Protein AF-A0A957M4R5-F1 (afdb_monomer_lite)

Radius of gyration: 16.13 Å; chains: 1; bounding box: 40×20×43 Å

Foldseek 3Di:
DDPVVVVVVVVVVVVVLCVVCPPPDPCQQQDDPDPVGHGVVRVVVVVVCCVPPNPVQVVCCVPPPPPDDRD

Secondary structure (DSSP, 8-state):
--HHHHHHHHHHHHHHHHHHTTT--HHHHH--SSSSSPPHHHHHHHHHHIIIIIIHHHHHHHHH-TTSPP-

Sequence (71 aa):
MELEQCVATMQRNAQRIAALVAGVPDEQARWKPDAESWSILEVVNHLLDEEREDFRVRIDYTLHRPGEKWP

Structure (mmCIF, N/CA/C/O backbone):
data_AF-A0A957M4R5-F1
#
_entry.id   AF-A0A957M4R5-F1
#
loop_
_atom_site.group_PDB
_atom_site.id
_atom_site.type_symbol
_atom_site.label_atom_id
_atom_site.label_alt_id
_atom_site.label_comp_id
_atom_site.label_asym_id
_atom_site.label_entity_id
_atom_site.label_seq_id
_atom_site.pdbx_PDB_ins_code
_atom_site.Cartn_x
_atom_site.Cartn_y
_atom_site.Cartn_z
_atom_site.occupancy
_atom_site.B_iso_or_equiv
_atom_site.auth_seq_id
_atom_site.auth_comp_id
_atom_site.auth_asym_id
_atom_site.auth_atom_id
_atom_site.pdbx_PDB_model_num
ATOM 1 N N . MET A 1 1 ? -17.454 11.998 5.319 1.00 63.50 1 MET A N 1
ATOM 2 C CA . MET A 1 1 ? -17.178 10.834 4.454 1.00 63.50 1 MET A CA 1
ATOM 3 C C . MET A 1 1 ? -17.708 9.634 5.202 1.00 63.50 1 MET A C 1
ATOM 5 O O . MET A 1 1 ? -17.312 9.451 6.346 1.00 63.50 1 MET A O 1
ATOM 9 N N . GLU A 1 2 ? -18.647 8.904 4.611 1.00 92.56 2 GLU A N 1
ATOM 10 C CA . GLU A 1 2 ? -19.309 7.778 5.278 1.00 92.56 2 GLU A CA 1
ATOM 11 C C . GLU A 1 2 ? -18.348 6.587 5.411 1.00 92.56 2 GLU A C 1
ATOM 13 O O . GLU A 1 2 ? -17.576 6.315 4.489 1.00 92.56 2 GLU A O 1
ATOM 18 N N . LEU A 1 3 ? -18.389 5.863 6.536 1.00 92.50 3 LEU A N 1
ATOM 19 C CA . LEU A 1 3 ? -17.475 4.743 6.823 1.00 92.50 3 LEU A CA 1
ATOM 20 C C . LEU A 1 3 ? -17.466 3.696 5.698 1.00 92.50 3 LEU A C 1
ATOM 22 O O . LEU A 1 3 ? -16.407 3.248 5.262 1.00 92.50 3 LEU A O 1
ATOM 26 N N . GLU A 1 4 ? -18.642 3.350 5.180 1.00 96.44 4 GLU A N 1
ATOM 27 C CA . GLU A 1 4 ? -18.797 2.399 4.076 1.00 96.44 4 GLU A CA 1
ATOM 28 C C . GLU A 1 4 ? -18.084 2.873 2.802 1.00 96.44 4 GLU A C 1
ATOM 30 O O . GLU A 1 4 ? -17.462 2.080 2.090 1.00 96.44 4 GLU A O 1
ATOM 35 N N . GLN A 1 5 ? -18.103 4.182 2.536 1.00 96.62 5 GLN A N 1
ATOM 36 C CA . GLN A 1 5 ? -17.400 4.772 1.402 1.00 96.62 5 GLN A CA 1
ATOM 37 C C . GLN A 1 5 ? -15.879 4.672 1.574 1.00 96.62 5 GLN A C 1
ATOM 39 O O . GLN A 1 5 ? -15.179 4.387 0.594 1.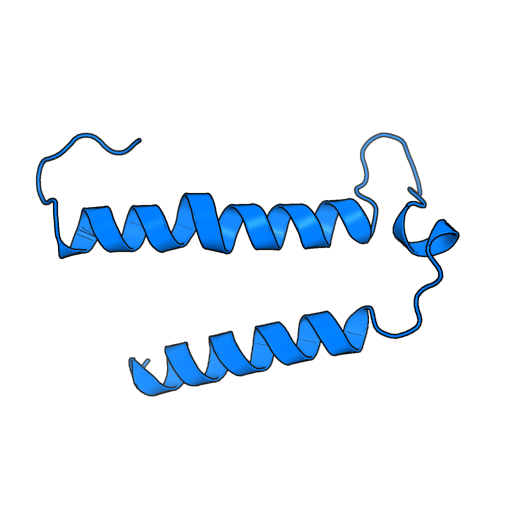00 96.62 5 GLN A O 1
ATOM 44 N N . CYS A 1 6 ? -15.368 4.873 2.794 1.00 94.50 6 CYS A N 1
ATOM 45 C CA . CYS A 1 6 ? -13.952 4.682 3.115 1.00 94.50 6 CYS A CA 1
ATOM 46 C C . CYS A 1 6 ? -13.532 3.238 2.841 1.00 94.50 6 CYS A C 1
ATOM 48 O O . CYS A 1 6 ? -12.613 3.004 2.056 1.00 94.50 6 CYS A O 1
ATOM 50 N N . VAL A 1 7 ? -14.257 2.274 3.420 1.00 94.00 7 VAL A N 1
ATOM 51 C CA . VAL A 1 7 ? -13.966 0.838 3.291 1.00 94.00 7 VAL A CA 1
ATOM 52 C C . VAL A 1 7 ? -13.982 0.413 1.824 1.00 94.00 7 VAL A C 1
ATOM 54 O O . VAL A 1 7 ? -13.020 -0.183 1.338 1.00 94.00 7 VAL A O 1
ATOM 57 N N . ALA A 1 8 ? -15.023 0.793 1.078 1.00 96.62 8 ALA A N 1
ATOM 58 C CA . ALA A 1 8 ? -15.122 0.467 -0.341 1.00 96.62 8 ALA A CA 1
ATOM 59 C C . ALA A 1 8 ? -13.989 1.105 -1.166 1.00 96.62 8 ALA A C 1
ATOM 61 O O . ALA A 1 8 ? -13.534 0.538 -2.161 1.00 96.62 8 ALA A O 1
ATOM 62 N N . THR A 1 9 ? -13.515 2.290 -0.775 1.00 96.06 9 THR A N 1
ATOM 63 C CA . THR A 1 9 ? -12.390 2.957 -1.442 1.00 96.06 9 THR A CA 1
ATOM 64 C C . THR A 1 9 ? -11.068 2.253 -1.158 1.00 96.06 9 THR A C 1
ATOM 66 O O . THR A 1 9 ? -10.320 2.007 -2.103 1.00 96.06 9 THR A O 1
ATOM 69 N N . MET A 1 10 ? -10.806 1.862 0.092 1.00 93.56 10 MET A N 1
ATOM 70 C CA . MET A 1 10 ? -9.603 1.105 0.458 1.00 93.56 10 MET A CA 1
ATOM 71 C C . MET A 1 10 ? -9.544 -0.240 -0.280 1.00 93.56 10 MET A C 1
ATOM 73 O O . MET A 1 10 ? -8.526 -0.558 -0.894 1.00 93.56 10 MET A O 1
ATOM 77 N N . GLN A 1 11 ? -10.663 -0.972 -0.343 1.00 94.69 11 GLN A N 1
ATOM 78 C CA . GLN A 1 11 ? -10.754 -2.228 -1.099 1.00 94.69 11 GLN A CA 1
ATOM 79 C C . GLN A 1 11 ? -10.436 -2.044 -2.590 1.00 94.69 11 GLN A C 1
ATOM 81 O O . GLN A 1 11 ? -9.647 -2.799 -3.162 1.00 94.69 11 GLN A O 1
ATOM 86 N N . ARG A 1 12 ? -11.006 -1.016 -3.233 1.00 97.69 12 ARG A N 1
ATOM 87 C CA . ARG A 1 12 ? -10.710 -0.714 -4.644 1.00 97.69 12 ARG A CA 1
ATOM 88 C C . ARG A 1 12 ? -9.261 -0.290 -4.857 1.00 97.69 12 ARG A C 1
ATOM 90 O O . ARG A 1 12 ? -8.686 -0.613 -5.892 1.00 97.69 12 ARG A O 1
ATOM 97 N N . ASN A 1 13 ? -8.663 0.436 -3.917 1.00 95.75 13 ASN A N 1
ATOM 98 C CA . ASN A 1 13 ? -7.274 0.870 -4.039 1.00 95.75 13 ASN A CA 1
ATOM 99 C C . ASN A 1 13 ? -6.302 -0.314 -3.996 1.00 95.75 13 ASN A C 1
ATOM 101 O O . ASN A 1 13 ? -5.396 -0.353 -4.824 1.00 95.75 13 ASN A O 1
ATOM 105 N N . ALA A 1 14 ? -6.540 -1.317 -3.145 1.00 94.38 14 ALA A N 1
ATOM 106 C CA . ALA A 1 14 ? -5.750 -2.551 -3.151 1.00 94.38 14 ALA A CA 1
ATOM 107 C C . ALA A 1 14 ? -5.780 -3.246 -4.529 1.00 94.38 14 ALA A C 1
ATOM 109 O O . ALA A 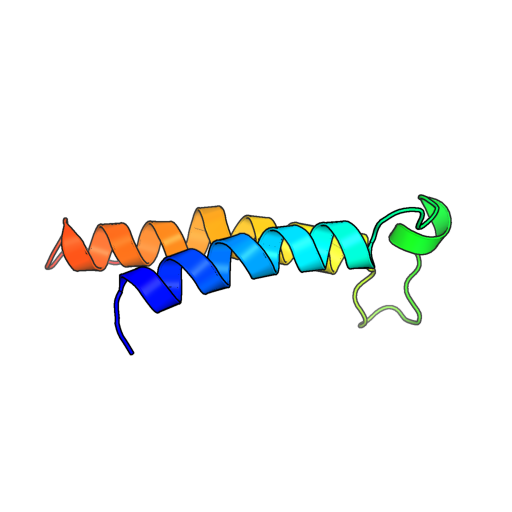1 14 ? -4.741 -3.626 -5.067 1.00 94.38 14 ALA A O 1
ATOM 110 N N . GLN A 1 15 ? -6.961 -3.328 -5.155 1.00 97.31 15 GLN A N 1
ATOM 111 C CA . GLN A 1 15 ? -7.110 -3.882 -6.508 1.00 97.31 15 GLN A CA 1
ATOM 112 C C . GLN A 1 15 ? -6.388 -3.042 -7.572 1.00 97.31 15 GLN A C 1
ATOM 114 O O . GLN A 1 15 ? -5.783 -3.593 -8.488 1.00 97.31 15 GLN A O 1
ATOM 119 N N . ARG A 1 16 ? -6.424 -1.708 -7.455 1.00 97.81 16 ARG A N 1
ATOM 120 C CA . ARG A 1 16 ? -5.713 -0.802 -8.370 1.00 97.81 16 ARG A CA 1
ATOM 121 C C . ARG A 1 16 ? -4.202 -0.958 -8.265 1.00 97.81 16 ARG A C 1
ATOM 123 O O . ARG A 1 16 ? -3.552 -1.010 -9.300 1.00 97.81 16 ARG A O 1
ATOM 130 N N . ILE A 1 17 ? -3.657 -1.065 -7.054 1.00 97.06 17 ILE A N 1
ATOM 131 C CA . ILE A 1 17 ? -2.221 -1.297 -6.845 1.00 97.06 17 ILE A CA 1
ATOM 132 C C . ILE A 1 17 ? -1.813 -2.612 -7.511 1.00 97.06 17 ILE A C 1
ATOM 134 O O . ILE A 1 17 ? -0.878 -2.619 -8.306 1.00 97.06 17 ILE A O 1
ATOM 138 N N . ALA A 1 18 ? -2.569 -3.692 -7.278 1.00 96.75 18 ALA A N 1
ATOM 139 C CA . ALA A 1 18 ? -2.321 -4.981 -7.922 1.00 96.75 18 ALA A CA 1
ATOM 140 C C . ALA A 1 18 ? -2.359 -4.887 -9.458 1.00 96.75 18 ALA A C 1
ATOM 142 O O . ALA A 1 18 ? -1.504 -5.455 -10.130 1.00 96.75 18 ALA A O 1
ATOM 143 N N . ALA A 1 19 ? -3.313 -4.137 -10.019 1.00 98.19 19 ALA A N 1
ATOM 144 C CA . ALA A 1 19 ? -3.410 -3.923 -11.461 1.00 98.19 19 ALA A CA 1
ATOM 145 C C . ALA A 1 19 ? -2.250 -3.083 -12.026 1.00 98.19 19 ALA A C 1
ATOM 147 O O . ALA A 1 19 ? -1.781 -3.369 -13.123 1.00 98.19 19 ALA A O 1
ATOM 148 N N . LEU A 1 20 ? -1.770 -2.072 -11.292 1.00 97.62 20 LEU A N 1
ATOM 149 C CA . LEU A 1 20 ? -0.661 -1.208 -11.716 1.00 97.62 20 LEU A CA 1
ATOM 150 C C . LEU A 1 20 ? 0.669 -1.960 -11.819 1.00 97.62 20 LEU A C 1
ATOM 152 O O . LEU A 1 20 ? 1.487 -1.631 -12.672 1.00 97.62 20 LEU A O 1
ATOM 156 N N . VAL A 1 21 ? 0.884 -2.959 -10.961 1.00 97.38 21 VAL A N 1
ATOM 157 C CA . VAL A 1 21 ? 2.119 -3.763 -10.951 1.00 97.38 21 VAL A CA 1
ATOM 158 C C . VAL A 1 21 ? 1.981 -5.081 -11.718 1.00 97.38 21 VAL A C 1
ATOM 160 O O . VAL A 1 21 ? 2.939 -5.850 -11.815 1.00 97.38 21 VAL A O 1
ATOM 163 N N . ALA A 1 22 ? 0.802 -5.365 -12.276 1.00 97.88 22 ALA A N 1
ATOM 164 C CA . ALA A 1 22 ? 0.552 -6.593 -13.013 1.00 97.88 22 ALA A CA 1
ATOM 165 C C . ALA A 1 22 ? 1.439 -6.672 -14.266 1.00 97.88 22 ALA A C 1
ATOM 167 O O . ALA A 1 22 ? 1.460 -5.767 -15.096 1.00 97.88 22 ALA A O 1
ATOM 168 N N . GLY A 1 23 ? 2.157 -7.787 -14.418 1.00 97.75 23 GLY A N 1
ATOM 169 C CA . GLY A 1 23 ? 3.023 -8.029 -15.574 1.00 97.75 23 GLY A CA 1
ATOM 170 C C . GLY A 1 23 ? 4.373 -7.308 -15.536 1.00 97.75 23 GLY A C 1
ATOM 171 O O . GLY A 1 23 ? 5.140 -7.453 -16.485 1.00 97.75 23 GLY A O 1
ATOM 172 N N . VAL A 1 24 ? 4.696 -6.579 -14.461 1.00 98.25 24 VAL A N 1
ATOM 173 C CA . VAL A 1 24 ? 6.042 -6.026 -14.256 1.00 98.25 24 VAL A CA 1
ATOM 174 C C . VAL A 1 24 ? 7.028 -7.186 -14.031 1.00 98.25 24 VAL A C 1
ATOM 176 O O . VAL A 1 24 ? 6.825 -7.970 -13.101 1.00 98.25 24 VAL A O 1
ATOM 179 N N . PRO A 1 25 ? 8.087 -7.333 -14.853 1.00 98.38 25 PRO A N 1
ATOM 180 C CA . PRO A 1 25 ? 9.112 -8.354 -14.632 1.00 98.38 25 PRO A CA 1
ATOM 181 C C . PRO A 1 25 ? 9.856 -8.137 -13.309 1.00 98.38 25 PRO A C 1
ATOM 183 O O . PRO A 1 25 ? 10.049 -6.995 -12.899 1.00 98.38 25 PRO A O 1
ATOM 186 N N . ASP A 1 26 ? 10.343 -9.209 -12.674 1.00 98.12 26 ASP A N 1
ATOM 187 C CA . ASP A 1 26 ? 11.043 -9.120 -11.375 1.00 98.12 26 ASP A CA 1
ATOM 188 C C . ASP A 1 26 ? 12.268 -8.187 -11.426 1.00 98.12 26 ASP A C 1
ATOM 190 O O . ASP A 1 26 ? 12.474 -7.390 -10.513 1.00 98.12 26 ASP A O 1
ATOM 194 N N . GLU A 1 27 ? 13.020 -8.196 -12.532 1.00 98.38 27 GLU A N 1
ATOM 195 C CA . GLU A 1 27 ? 14.144 -7.274 -12.744 1.00 98.38 27 GLU A CA 1
ATOM 196 C C . GLU A 1 27 ? 13.697 -5.804 -12.683 1.00 98.38 27 GLU A C 1
ATOM 198 O O . GLU A 1 27 ? 14.272 -5.006 -11.945 1.00 98.38 27 GLU A O 1
ATOM 203 N N . GLN A 1 28 ? 12.616 -5.457 -13.389 1.00 98.31 28 GLN A N 1
ATOM 204 C CA . GLN A 1 28 ? 12.062 -4.102 -13.381 1.00 98.31 28 GLN A CA 1
ATOM 205 C C . GLN A 1 28 ? 11.452 -3.749 -12.019 1.00 98.31 28 GLN A C 1
ATOM 207 O O . GLN A 1 28 ? 11.540 -2.602 -11.586 1.00 98.31 28 GLN A O 1
ATOM 212 N N . ALA A 1 29 ? 10.854 -4.722 -11.327 1.00 98.44 29 ALA A N 1
ATOM 213 C CA . ALA A 1 29 ? 10.275 -4.515 -10.005 1.00 98.44 29 ALA A CA 1
ATOM 214 C C . ALA A 1 29 ? 11.337 -4.149 -8.957 1.00 98.44 29 ALA A C 1
ATOM 216 O O . ALA A 1 29 ? 11.033 -3.414 -8.019 1.00 98.44 29 ALA A O 1
ATOM 217 N N . ARG A 1 30 ? 12.570 -4.644 -9.126 1.00 98.50 30 ARG A N 1
ATOM 218 C CA . ARG A 1 30 ? 13.721 -4.407 -8.237 1.00 98.50 30 ARG A CA 1
ATOM 219 C C . ARG A 1 30 ? 14.623 -3.262 -8.685 1.00 98.50 30 ARG A C 1
ATOM 221 O O . ARG A 1 30 ? 15.501 -2.858 -7.924 1.00 98.50 30 ARG A O 1
ATOM 228 N N . TRP A 1 31 ? 14.441 -2.758 -9.902 1.00 98.38 31 TRP A N 1
ATOM 229 C CA . TRP A 1 31 ? 15.259 -1.680 -10.437 1.00 98.38 31 TRP A CA 1
ATOM 230 C C . TRP A 1 31 ? 15.050 -0.376 -9.659 1.00 98.38 31 TRP A C 1
ATOM 232 O O . TRP A 1 31 ? 13.930 -0.031 -9.274 1.00 98.38 31 TRP A O 1
ATOM 242 N N . LYS A 1 32 ? 16.148 0.357 -9.460 1.00 98.44 32 LYS A N 1
ATOM 243 C CA . LYS A 1 32 ? 16.183 1.665 -8.801 1.00 98.44 32 LYS A CA 1
ATOM 244 C C . LYS A 1 32 ? 16.868 2.666 -9.741 1.00 98.44 32 LYS A C 1
ATOM 246 O O . LYS A 1 32 ? 17.932 2.330 -10.264 1.00 98.44 32 LYS A O 1
ATOM 251 N N . PRO A 1 33 ? 16.303 3.868 -9.959 1.00 95.19 33 PRO A N 1
ATOM 252 C CA . PRO A 1 33 ? 16.931 4.887 -10.806 1.00 95.19 33 PRO A CA 1
ATOM 253 C C . PRO A 1 33 ? 18.227 5.438 -10.202 1.00 95.19 33 PRO A C 1
ATOM 255 O O . PRO A 1 33 ? 19.150 5.783 -10.935 1.00 95.19 33 PRO A O 1
ATOM 258 N N . ASP A 1 34 ? 18.304 5.481 -8.872 1.00 98.00 34 ASP A N 1
ATOM 259 C CA . ASP A 1 34 ? 19.461 5.893 -8.086 1.00 98.00 34 ASP A CA 1
ATOM 260 C C . ASP A 1 34 ? 19.411 5.240 -6.688 1.00 98.00 34 ASP A C 1
ATOM 262 O O . ASP A 1 34 ? 18.504 4.464 -6.373 1.00 98.00 34 ASP A O 1
ATOM 266 N N . ALA A 1 35 ? 20.419 5.513 -5.858 1.00 96.25 35 ALA A N 1
ATOM 267 C CA . ALA A 1 35 ? 20.546 4.915 -4.530 1.00 96.25 35 ALA A CA 1
ATOM 268 C C . ALA A 1 35 ? 19.519 5.436 -3.505 1.00 96.25 35 ALA A C 1
ATOM 270 O O . ALA A 1 35 ? 19.280 4.759 -2.505 1.00 96.25 35 ALA A O 1
ATOM 271 N N . GLU A 1 36 ? 18.929 6.612 -3.734 1.00 97.69 36 GLU A N 1
ATOM 272 C CA . GLU A 1 36 ? 18.016 7.280 -2.795 1.00 97.69 36 GLU A CA 1
ATOM 273 C C . GLU A 1 36 ? 16.544 6.961 -3.094 1.00 97.69 36 GLU A C 1
ATOM 275 O O . GLU A 1 36 ? 15.698 6.972 -2.200 1.00 97.69 36 GLU A O 1
ATOM 280 N N . SER A 1 37 ? 16.240 6.628 -4.344 1.00 97.75 37 SER A N 1
ATOM 281 C CA . SER A 1 37 ? 14.913 6.247 -4.806 1.00 97.75 37 SER A CA 1
ATOM 282 C C . SER A 1 37 ? 14.506 4.862 -4.319 1.00 97.75 37 SER A C 1
ATOM 284 O O . SER A 1 37 ? 15.335 4.037 -3.938 1.00 97.75 37 SER A O 1
ATOM 286 N N . TRP A 1 38 ? 13.209 4.571 -4.361 1.00 98.38 38 TRP A N 1
ATOM 287 C CA . TRP A 1 38 ? 12.681 3.233 -4.104 1.00 98.38 38 TRP A CA 1
ATOM 288 C C . TRP A 1 38 ? 12.327 2.533 -5.414 1.00 98.38 38 TRP A C 1
ATOM 290 O O . TRP A 1 38 ? 11.837 3.149 -6.361 1.00 98.38 38 TRP A O 1
ATOM 300 N N . SER A 1 39 ? 12.563 1.229 -5.449 1.00 98.62 39 SER A N 1
ATOM 301 C CA . SER A 1 39 ? 12.036 0.327 -6.468 1.00 98.62 39 SER A CA 1
ATOM 302 C C . SER A 1 39 ? 10.530 0.116 -6.288 1.00 98.62 39 SER A C 1
ATOM 304 O O . SER A 1 39 ? 9.964 0.381 -5.224 1.00 98.62 39 SER A O 1
ATOM 306 N N . ILE A 1 40 ? 9.868 -0.423 -7.316 1.00 98.25 40 ILE A N 1
ATOM 307 C CA . ILE A 1 40 ? 8.444 -0.791 -7.238 1.00 98.25 40 ILE A CA 1
ATOM 308 C C . ILE A 1 40 ? 8.215 -1.786 -6.094 1.00 98.25 40 ILE A C 1
ATOM 310 O O . ILE A 1 40 ? 7.251 -1.649 -5.342 1.00 98.25 40 ILE A O 1
ATOM 314 N N . LEU A 1 41 ? 9.113 -2.763 -5.936 1.00 98.31 41 LEU A N 1
ATOM 315 C CA . LEU A 1 41 ? 9.035 -3.756 -4.869 1.00 98.31 41 LEU A CA 1
ATOM 316 C C . LEU A 1 41 ? 9.115 -3.112 -3.479 1.00 98.31 41 LEU A C 1
ATOM 318 O O . LEU A 1 41 ? 8.322 -3.454 -2.607 1.00 98.31 41 LEU A O 1
ATOM 322 N N . GLU A 1 42 ? 10.047 -2.179 -3.273 1.00 98.62 42 GLU A N 1
ATOM 323 C CA . GLU A 1 42 ? 10.194 -1.469 -1.994 1.00 98.62 42 GLU A CA 1
ATOM 324 C C . GLU A 1 42 ? 8.948 -0.635 -1.670 1.00 98.62 42 GLU A C 1
ATOM 326 O O . GLU A 1 42 ? 8.464 -0.688 -0.542 1.00 98.62 42 GLU A O 1
ATOM 331 N N . VAL A 1 43 ? 8.365 0.052 -2.661 1.00 98.06 43 VAL A N 1
ATOM 332 C CA . VAL A 1 43 ? 7.102 0.788 -2.478 1.00 98.06 43 VAL A CA 1
ATOM 333 C C . VAL A 1 43 ? 5.965 -0.155 -2.079 1.00 98.06 43 VAL A C 1
ATOM 335 O O . VAL A 1 43 ? 5.250 0.128 -1.123 1.00 98.06 43 VAL A O 1
ATOM 338 N N . VAL A 1 44 ? 5.789 -1.286 -2.770 1.00 97.69 44 VAL A N 1
ATOM 339 C CA . VAL A 1 44 ? 4.711 -2.244 -2.456 1.00 97.69 44 VAL A CA 1
ATOM 340 C C . VAL A 1 44 ? 4.890 -2.862 -1.067 1.00 97.69 44 VAL A C 1
ATOM 342 O O . VAL A 1 44 ? 3.905 -2.995 -0.341 1.00 97.69 44 VAL A O 1
ATOM 345 N N . ASN A 1 45 ? 6.122 -3.202 -0.678 1.00 97.62 45 ASN A N 1
ATOM 346 C CA . ASN A 1 45 ? 6.411 -3.718 0.662 1.00 97.62 45 ASN A CA 1
ATOM 347 C C . ASN A 1 45 ? 6.101 -2.675 1.739 1.00 97.62 45 ASN A C 1
ATOM 349 O O . ASN A 1 45 ? 5.399 -2.990 2.691 1.00 97.62 45 ASN A O 1
ATOM 353 N N . HIS A 1 46 ? 6.516 -1.421 1.547 1.00 97.88 46 HIS A N 1
ATOM 354 C CA . HIS A 1 46 ? 6.189 -0.350 2.484 1.00 97.88 46 HIS A CA 1
ATOM 355 C C . HIS A 1 46 ? 4.676 -0.168 2.657 1.00 97.88 46 HIS A C 1
ATOM 357 O O . HIS A 1 46 ? 4.199 -0.045 3.778 1.00 97.88 46 HIS A O 1
ATOM 363 N N . LEU A 1 47 ? 3.895 -0.215 1.571 1.00 96.56 47 LEU A N 1
ATOM 364 C CA . LEU A 1 47 ? 2.433 -0.139 1.670 1.00 96.56 47 LEU A CA 1
ATOM 365 C C . LEU A 1 47 ? 1.835 -1.304 2.477 1.00 96.56 47 LEU A C 1
ATOM 367 O O . LEU A 1 47 ? 0.838 -1.117 3.173 1.00 96.56 47 LEU A O 1
ATOM 371 N N . LEU A 1 48 ? 2.419 -2.502 2.380 1.00 95.31 48 LEU A N 1
ATOM 372 C CA . LEU A 1 48 ? 2.004 -3.656 3.178 1.00 95.31 48 LEU A CA 1
ATOM 373 C C . LEU A 1 48 ? 2.329 -3.460 4.664 1.00 95.31 48 LEU A C 1
ATOM 375 O O . LEU A 1 48 ? 1.494 -3.793 5.509 1.00 95.31 48 LEU A O 1
ATOM 379 N N . ASP A 1 49 ? 3.514 -2.934 4.963 1.00 96.75 49 ASP A N 1
ATOM 380 C CA . ASP A 1 49 ? 3.964 -2.659 6.327 1.00 96.75 49 ASP A CA 1
ATOM 381 C C . ASP A 1 49 ? 3.073 -1.588 6.969 1.00 96.75 49 ASP A C 1
ATOM 383 O O . ASP A 1 49 ? 2.523 -1.808 8.044 1.00 96.75 49 ASP A O 1
ATOM 387 N N . GLU A 1 50 ? 2.803 -0.487 6.266 1.00 95.88 50 GLU A N 1
ATOM 388 C CA . GLU A 1 50 ? 1.895 0.575 6.718 1.00 95.88 50 GLU A CA 1
ATOM 389 C C . GLU A 1 50 ? 0.480 0.046 7.012 1.00 95.88 50 GLU A C 1
ATOM 391 O O . GLU A 1 50 ? -0.091 0.323 8.067 1.00 95.88 50 GLU A O 1
ATOM 396 N N . GLU A 1 51 ? -0.093 -0.778 6.127 1.00 93.38 51 GLU A N 1
ATOM 397 C CA . GLU A 1 51 ? -1.437 -1.337 6.332 1.00 93.38 51 GLU A CA 1
ATOM 398 C C . GLU A 1 51 ? -1.496 -2.300 7.530 1.00 93.38 51 GLU A C 1
ATOM 400 O O . GLU A 1 51 ? -2.499 -2.351 8.249 1.00 93.38 51 GLU A O 1
ATOM 405 N N . ARG A 1 52 ? -0.444 -3.093 7.761 1.00 92.31 52 ARG A N 1
ATOM 406 C CA . ARG A 1 52 ? -0.453 -4.150 8.784 1.00 92.31 52 ARG A CA 1
ATOM 407 C C . ARG A 1 52 ? 0.057 -3.689 10.137 1.00 92.31 52 ARG A C 1
ATOM 409 O O . ARG A 1 52 ? -0.508 -4.093 11.154 1.00 92.31 52 ARG A O 1
ATOM 416 N N . GLU A 1 53 ? 1.128 -2.918 10.132 1.00 94.56 53 GLU A N 1
ATOM 417 C CA . GLU A 1 53 ? 1.940 -2.609 11.303 1.00 94.56 53 GLU A CA 1
ATOM 418 C C . GLU A 1 53 ? 1.705 -1.186 11.801 1.00 94.56 53 GLU A C 1
ATOM 420 O O . GLU A 1 53 ? 1.816 -0.969 13.004 1.00 94.56 53 GLU A O 1
ATOM 425 N N . ASP A 1 54 ? 1.291 -0.252 10.932 1.00 94.81 54 ASP A N 1
ATOM 426 C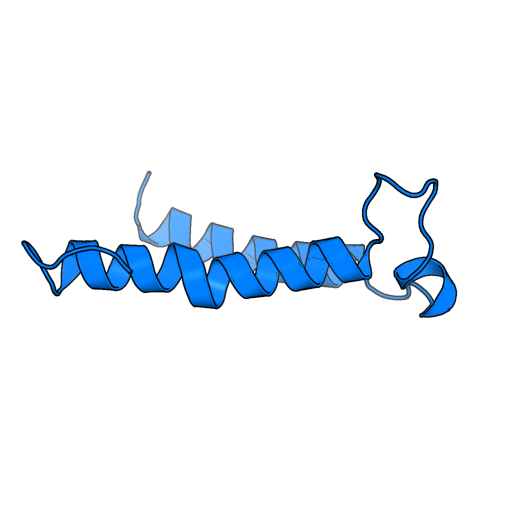 CA . ASP A 1 54 ? 1.022 1.128 11.343 1.00 94.81 54 ASP A CA 1
ATOM 427 C C . ASP A 1 54 ? -0.481 1.424 11.446 1.00 94.81 54 ASP A C 1
ATOM 429 O O . ASP A 1 54 ? -1.039 1.487 12.545 1.00 94.81 54 ASP A O 1
ATOM 433 N N . PHE A 1 55 ? -1.201 1.543 10.327 1.00 93.81 55 PHE A N 1
ATOM 434 C CA . PHE A 1 55 ? -2.594 2.001 10.322 1.00 93.81 55 PHE A CA 1
ATOM 435 C C . PHE A 1 55 ? -3.523 1.100 11.128 1.00 93.81 55 PHE A C 1
ATOM 437 O O . PHE A 1 55 ? -4.276 1.584 11.979 1.00 93.81 55 PHE A O 1
ATOM 444 N N . ARG A 1 56 ? -3.464 -0.215 10.901 1.00 93.12 56 ARG A N 1
ATOM 445 C CA . ARG A 1 56 ? -4.318 -1.166 11.619 1.00 93.12 56 ARG A CA 1
ATOM 446 C C . ARG A 1 56 ? -4.055 -1.143 13.120 1.00 93.12 56 ARG A C 1
ATOM 448 O O . ARG A 1 56 ? -5.005 -1.185 13.902 1.00 93.12 56 ARG A O 1
ATOM 455 N N . VAL A 1 57 ? -2.788 -1.064 13.515 1.00 94.75 57 VAL A N 1
ATOM 456 C CA . VAL A 1 57 ? -2.392 -1.010 14.924 1.00 94.75 57 VAL A CA 1
ATOM 457 C C . VAL A 1 57 ? -2.891 0.286 15.558 1.00 94.75 57 VAL A C 1
ATOM 459 O O . VAL A 1 57 ? -3.544 0.246 16.598 1.00 94.75 57 VAL A O 1
ATOM 462 N N . ARG A 1 58 ? -2.692 1.433 14.902 1.00 94.25 58 ARG A N 1
ATOM 463 C CA . ARG A 1 58 ? -3.163 2.737 15.396 1.00 94.25 58 ARG A CA 1
ATOM 464 C C . ARG A 1 58 ? -4.679 2.804 15.548 1.00 94.25 58 ARG A C 1
ATOM 466 O O . ARG A 1 58 ? -5.168 3.365 16.531 1.00 94.25 58 ARG A O 1
ATOM 473 N N . ILE A 1 59 ? -5.428 2.227 14.606 1.00 93.94 59 ILE A N 1
ATOM 474 C CA . ILE A 1 59 ? -6.892 2.136 14.698 1.00 93.94 59 ILE A CA 1
ATOM 475 C C . ILE A 1 59 ? -7.300 1.268 15.896 1.00 93.94 59 ILE A C 1
ATOM 477 O O . ILE A 1 59 ? -8.168 1.687 16.661 1.00 93.94 59 ILE A O 1
ATOM 481 N N . ASP A 1 60 ? -6.661 0.110 16.107 1.00 95.31 60 ASP A N 1
ATOM 482 C CA . ASP A 1 60 ? -6.939 -0.750 17.268 1.00 95.31 60 ASP A CA 1
ATOM 483 C C . ASP A 1 60 ? -6.688 -0.017 18.590 1.00 95.31 60 ASP A C 1
ATOM 485 O O . ASP A 1 60 ? -7.551 -0.003 19.467 1.00 95.31 60 ASP A O 1
ATOM 489 N N . TYR A 1 61 ? -5.546 0.663 18.711 1.00 96.56 61 TYR A N 1
ATOM 490 C CA . TYR A 1 61 ? -5.211 1.427 19.913 1.00 96.56 61 TYR A CA 1
ATOM 491 C C . TYR A 1 61 ? -6.205 2.563 20.168 1.00 96.56 61 TYR A C 1
ATOM 493 O O . TYR A 1 61 ? -6.656 2.756 21.296 1.00 96.56 61 TYR A O 1
ATOM 501 N N . THR A 1 62 ? -6.590 3.282 19.114 1.00 94.75 62 THR A N 1
ATOM 502 C CA . THR A 1 62 ? -7.539 4.397 19.210 1.00 94.75 62 THR A CA 1
ATOM 503 C C . THR A 1 62 ? -8.924 3.935 19.661 1.00 94.75 62 THR A C 1
ATOM 505 O O . THR A 1 62 ? -9.551 4.599 20.484 1.00 94.75 62 THR A O 1
ATOM 508 N N . LEU A 1 63 ? -9.415 2.816 19.122 1.00 96.19 63 LEU A N 1
ATOM 509 C CA . LEU A 1 63 ? -10.784 2.357 19.366 1.00 96.19 63 LEU A CA 1
ATOM 510 C C . LEU A 1 63 ? -10.918 1.473 20.606 1.00 96.19 63 LEU A C 1
ATOM 512 O O . LEU A 1 63 ? -11.959 1.505 21.261 1.00 96.19 63 LEU A O 1
ATOM 516 N N . HIS A 1 64 ? -9.897 0.679 20.925 1.00 97.38 64 HIS A N 1
ATOM 517 C CA . HIS A 1 64 ? -10.010 -0.392 21.917 1.00 97.38 64 HIS A CA 1
ATOM 518 C C . HIS A 1 64 ? -9.066 -0.239 23.113 1.00 97.38 64 HIS A C 1
ATOM 520 O O . HIS A 1 64 ? -9.266 -0.930 24.110 1.00 97.38 64 HIS A O 1
ATOM 526 N N . ARG A 1 65 ? -8.063 0.652 23.056 1.00 95.88 65 ARG A N 1
ATOM 527 C CA . ARG A 1 65 ? -7.034 0.797 24.108 1.00 95.88 65 ARG A CA 1
ATOM 528 C C . ARG A 1 65 ? -6.795 2.254 24.533 1.00 95.88 65 ARG A C 1
ATOM 530 O O . ARG A 1 65 ? -5.654 2.730 24.528 1.00 95.88 65 ARG A O 1
ATOM 537 N N . PRO A 1 66 ? -7.849 3.005 24.901 1.00 94.19 66 PRO A N 1
ATOM 538 C CA . PRO A 1 66 ? -7.692 4.404 25.274 1.00 94.19 66 PRO A CA 1
ATOM 539 C C . PRO A 1 66 ? -6.801 4.549 26.517 1.00 94.19 66 PRO A C 1
ATOM 541 O O . PRO A 1 66 ? -7.048 3.936 27.552 1.00 94.19 66 PRO A O 1
ATOM 544 N N . GLY A 1 67 ? -5.776 5.399 26.419 1.00 93.44 67 GLY A N 1
ATOM 545 C CA . GLY A 1 67 ? -4.842 5.695 27.513 1.00 93.44 67 GLY A CA 1
ATOM 546 C C . GLY A 1 67 ? -3.594 4.809 27.561 1.00 93.44 67 GLY A C 1
ATOM 547 O O . GLY A 1 67 ? -2.674 5.118 28.318 1.00 93.44 67 GLY A O 1
ATOM 548 N N . GLU A 1 68 ? -3.514 3.759 26.741 1.00 96.62 68 GLU A N 1
ATOM 549 C CA . GLU A 1 68 ? -2.266 3.016 26.560 1.00 96.62 68 GLU A CA 1
ATO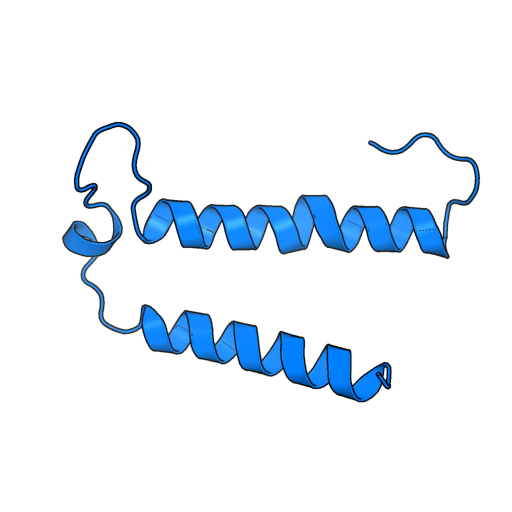M 550 C C . GLU A 1 68 ? -1.255 3.823 25.729 1.00 96.62 68 GLU A C 1
ATOM 552 O O . GLU A 1 68 ? -1.616 4.593 24.833 1.00 96.62 68 GLU A O 1
ATOM 557 N N . LYS A 1 69 ? 0.041 3.643 26.020 1.00 94.44 69 LYS A N 1
ATOM 558 C 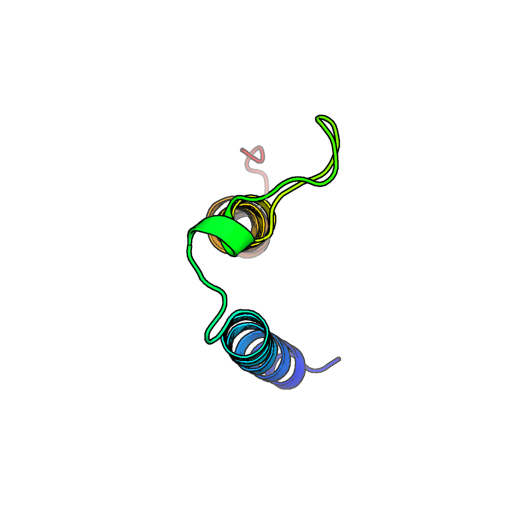CA . LYS A 1 69 ? 1.112 4.227 25.207 1.00 94.44 69 LYS A CA 1
ATOM 559 C C . LYS A 1 69 ? 1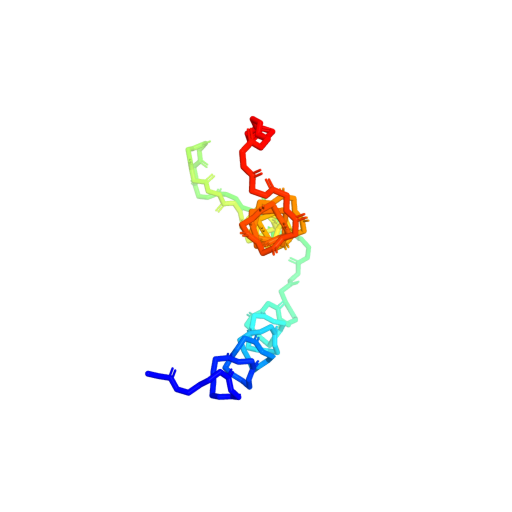.113 3.545 23.838 1.00 94.44 69 LYS A C 1
ATOM 561 O O . LYS A 1 69 ? 1.099 2.319 23.765 1.00 94.44 69 LYS A O 1
ATOM 566 N N . TRP A 1 70 ? 1.161 4.348 22.782 1.00 89.56 70 TRP A N 1
ATOM 567 C CA . TRP A 1 70 ? 1.261 3.839 21.419 1.00 89.56 70 TRP A CA 1
ATOM 568 C C . TRP A 1 70 ? 2.602 3.108 21.217 1.00 89.56 70 TRP A C 1
ATOM 570 O O . TRP A 1 70 ? 3.600 3.533 21.819 1.00 89.56 70 TRP A O 1
ATOM 580 N N . PRO A 1 71 ? 2.610 2.006 20.445 1.00 87.88 71 PRO A N 1
ATOM 581 C CA . PRO A 1 71 ? 3.826 1.275 20.106 1.00 87.88 71 PRO A CA 1
ATOM 582 C C . PRO A 1 71 ? 4.787 2.110 19.252 1.00 87.88 71 PRO A C 1
ATOM 584 O O . PRO A 1 71 ? 4.318 3.035 18.549 1.00 87.88 71 PRO A O 1
#

pLDDT: mean 95.66, std 4.43, range [63.5, 98.62]